Protein AF-A0A8T5N291-F1 (afdb_monomer_lite)

Foldseek 3Di:
DVVVLLVLLLVLLVVDPDLPPCLVVSQVVVVVVVDHDDSVVSSVVSVVSNCVVVVVVVVQLVLLCVPPPVSDRDDDDAADQADPPPRDGQPRDQARPPPRHGNDDD

Secondary structure (DSSP, 8-state):
-HHHHHHHHHHHHHH-SSTTTTHHHHHHHHHHTT----HHHHHHHHHHHHHHHHHHHHHHHHHHHHH-TT-PPPP--S--SB-TTT--B-TT-SB-TTT--B----

pLDDT: mean 83.48, std 9.34, range [49.53, 92.81]

Radius of gyration: 19.74 Å; chains: 1; bounding box: 43×27×46 Å

Structure (mmCIF, N/CA/C/O backbone):
data_AF-A0A8T5N291-F1
#
_entry.id   AF-A0A8T5N291-F1
#
loop_
_atom_site.group_PDB
_atom_site.id
_atom_site.type_symbol
_atom_site.label_atom_id
_atom_site.label_alt_id
_atom_site.label_comp_id
_atom_site.label_asym_id
_atom_site.label_entity_id
_atom_site.label_seq_id
_atom_site.pdbx_PDB_ins_code
_atom_site.Cartn_x
_atom_site.Cartn_y
_atom_site.Cartn_z
_atom_site.occupancy
_atom_site.B_iso_or_equiv
_atom_site.auth_seq_id
_atom_site.auth_comp_id
_atom_site.auth_asym_id
_atom_site.auth_atom_id
_atom_site.pdbx_PDB_model_num
ATOM 1 N N . MET A 1 1 ? -14.463 -14.117 6.024 1.00 52.88 1 MET A N 1
ATOM 2 C CA . MET A 1 1 ? -14.170 -13.555 7.363 1.00 52.88 1 MET A CA 1
ATOM 3 C C . MET A 1 1 ? -12.866 -12.765 7.427 1.00 52.88 1 MET A C 1
ATOM 5 O O . MET A 1 1 ? -12.969 -11.563 7.600 1.00 52.88 1 MET A O 1
ATOM 9 N N . LYS A 1 2 ? -11.657 -13.347 7.266 1.00 58.03 2 LYS A N 1
ATOM 10 C CA . LYS A 1 2 ? -10.403 -12.544 7.279 1.00 58.03 2 LYS A CA 1
ATOM 11 C C . LYS A 1 2 ? -10.373 -11.455 6.191 1.00 58.03 2 LYS A C 1
ATOM 13 O O . LYS A 1 2 ? -10.050 -10.313 6.493 1.00 58.03 2 LYS A O 1
ATOM 18 N N . ASN A 1 3 ? -10.821 -11.792 4.979 1.00 64.75 3 ASN A N 1
ATOM 19 C CA . ASN A 1 3 ? -10.856 -10.856 3.848 1.00 64.75 3 ASN A CA 1
ATOM 20 C C . ASN A 1 3 ? -11.863 -9.705 4.036 1.00 64.75 3 ASN A C 1
ATOM 22 O O . ASN A 1 3 ? -11.638 -8.614 3.526 1.00 64.75 3 ASN A O 1
ATOM 26 N N . ASP A 1 4 ? -12.946 -9.917 4.792 1.00 74.25 4 ASP A N 1
ATOM 27 C CA . ASP A 1 4 ? -13.990 -8.899 4.996 1.00 74.25 4 ASP A CA 1
ATOM 28 C C . ASP A 1 4 ? -13.528 -7.803 5.969 1.00 74.25 4 ASP A C 1
ATOM 30 O O . ASP A 1 4 ? -13.866 -6.632 5.807 1.00 74.25 4 ASP A O 1
ATOM 34 N N . ILE A 1 5 ? -12.719 -8.179 6.967 1.00 84.06 5 ILE A N 1
ATOM 35 C CA . ILE A 1 5 ? -12.118 -7.249 7.933 1.00 84.06 5 ILE A CA 1
ATOM 36 C C . ILE A 1 5 ? -11.058 -6.407 7.234 1.00 84.06 5 ILE A C 1
ATOM 38 O O . ILE A 1 5 ? -11.071 -5.185 7.337 1.00 84.06 5 ILE A O 1
ATOM 42 N N . GLU A 1 6 ? -10.162 -7.056 6.492 1.00 86.00 6 GLU A N 1
ATOM 43 C CA . GLU A 1 6 ? -9.125 -6.362 5.733 1.00 86.00 6 GLU A CA 1
ATOM 44 C C . GLU A 1 6 ? -9.739 -5.403 4.705 1.00 86.00 6 GLU A C 1
ATOM 46 O O . GLU A 1 6 ? -9.341 -4.241 4.644 1.00 86.00 6 GLU A O 1
ATOM 51 N N . GLY A 1 7 ? -10.789 -5.829 3.993 1.00 86.56 7 GLY A N 1
ATOM 52 C CA . GLY A 1 7 ? -11.544 -4.966 3.083 1.00 86.56 7 GLY A CA 1
ATOM 53 C C . GLY A 1 7 ? -12.169 -3.747 3.771 1.00 86.56 7 GLY A C 1
ATOM 54 O O . GLY A 1 7 ? -12.120 -2.643 3.224 1.00 86.56 7 GLY A O 1
ATOM 55 N N . ALA A 1 8 ? -12.703 -3.904 4.987 1.00 89.25 8 ALA A N 1
ATOM 56 C CA . ALA A 1 8 ? -13.242 -2.791 5.769 1.00 89.25 8 ALA A CA 1
ATOM 57 C C . ALA A 1 8 ? -12.152 -1.798 6.204 1.00 89.25 8 ALA A C 1
ATOM 59 O O . ALA A 1 8 ? -12.339 -0.588 6.082 1.00 89.25 8 ALA A O 1
ATOM 60 N N . LEU A 1 9 ? -10.997 -2.297 6.660 1.00 91.31 9 LEU A N 1
ATOM 61 C CA . LEU A 1 9 ? -9.860 -1.457 7.048 1.00 91.31 9 LEU A CA 1
ATOM 62 C C . LEU A 1 9 ? -9.283 -0.694 5.849 1.00 91.31 9 LEU A C 1
ATOM 64 O O . LEU A 1 9 ? -9.011 0.499 5.960 1.00 91.31 9 LEU A O 1
ATOM 68 N N . VAL A 1 10 ? -9.136 -1.357 4.698 1.00 90.38 10 VAL A N 1
ATOM 69 C CA . VAL A 1 10 ? -8.689 -0.721 3.448 1.00 90.38 10 VAL A CA 1
ATOM 70 C C . VAL A 1 10 ? -9.670 0.370 3.028 1.00 90.38 10 VAL A C 1
ATOM 72 O O . VAL A 1 10 ? -9.255 1.497 2.771 1.00 90.38 10 VAL A O 1
ATOM 75 N N . SER A 1 11 ? -10.970 0.067 3.019 1.00 90.06 11 SER A N 1
ATOM 76 C CA . SER A 1 11 ? -12.010 1.037 2.654 1.00 90.06 11 SER A CA 1
ATOM 77 C C . SER A 1 11 ? -12.002 2.253 3.581 1.00 90.06 11 SER A C 1
ATOM 79 O O . SER A 1 11 ? -12.123 3.382 3.116 1.00 90.06 11 SER A O 1
ATOM 81 N N . TYR A 1 12 ? -11.800 2.038 4.884 1.00 91.56 12 TYR A N 1
ATOM 82 C CA . TYR A 1 12 ? -11.670 3.120 5.855 1.00 91.56 12 TYR A CA 1
ATOM 83 C C . TYR A 1 12 ? -10.455 4.010 5.573 1.00 91.56 12 TYR A C 1
ATOM 85 O O . TYR A 1 12 ? -10.596 5.228 5.516 1.00 91.56 12 TYR A O 1
ATOM 93 N N . VAL A 1 13 ? -9.277 3.414 5.344 1.00 90.38 13 VAL A N 1
ATOM 94 C CA . VAL A 1 13 ? -8.045 4.157 5.023 1.00 90.38 13 VAL A CA 1
ATOM 95 C C . VAL A 1 13 ? -8.194 4.983 3.747 1.00 90.38 13 VAL A C 1
ATOM 97 O O . VAL A 1 13 ? -7.670 6.088 3.679 1.00 90.38 13 VAL A O 1
ATOM 100 N N . LEU A 1 14 ? -8.895 4.463 2.737 1.00 86.81 14 LEU A N 1
ATOM 101 C CA . LEU A 1 14 ? -9.116 5.178 1.478 1.00 86.81 14 LEU A CA 1
ATOM 102 C C . LEU A 1 14 ? -10.149 6.308 1.602 1.00 86.81 14 LEU A C 1
ATOM 104 O O . LEU A 1 14 ? -10.080 7.268 0.840 1.00 86.81 14 LEU A O 1
ATOM 108 N N . ALA A 1 15 ? -11.104 6.195 2.528 1.00 87.12 15 ALA A N 1
ATOM 109 C CA . ALA A 1 15 ? -12.190 7.159 2.697 1.00 87.12 15 ALA A CA 1
ATOM 110 C C . ALA A 1 15 ? -11.887 8.285 3.701 1.00 87.12 15 ALA A C 1
ATOM 112 O O . ALA A 1 15 ? -12.631 9.263 3.739 1.00 87.12 15 ALA A O 1
ATOM 113 N N . GLN A 1 16 ? -10.866 8.137 4.549 1.00 85.56 16 GLN A N 1
ATOM 114 C CA . GLN A 1 16 ? -10.545 9.094 5.611 1.00 85.56 16 GLN A CA 1
ATOM 115 C C . GLN A 1 16 ? -9.153 9.703 5.414 1.00 85.56 16 GLN A C 1
ATOM 117 O O . GLN A 1 16 ? -8.157 8.984 5.355 1.00 85.56 16 GLN A O 1
ATOM 122 N N . GLU A 1 17 ? -9.074 11.035 5.385 1.00 76.06 17 GLU A N 1
ATOM 123 C CA . GLU A 1 17 ? -7.791 11.755 5.397 1.00 76.06 17 GLU A CA 1
ATOM 124 C C . GLU A 1 17 ? -7.090 11.612 6.761 1.00 76.06 17 GLU A C 1
ATOM 126 O O . GLU A 1 17 ? -5.889 11.328 6.838 1.00 76.06 17 GLU A O 1
ATOM 131 N N . GLU A 1 18 ? -7.866 11.713 7.846 1.00 83.75 18 GLU A N 1
ATOM 132 C CA . GLU A 1 18 ? -7.404 11.549 9.223 1.00 83.75 18 GLU A CA 1
ATOM 133 C C . GLU A 1 18 ? -7.838 10.201 9.807 1.00 83.75 18 GLU A C 1
ATOM 135 O O . GLU A 1 18 ? -9.019 9.870 9.855 1.00 83.75 18 GLU A O 1
ATOM 140 N N . ILE A 1 19 ? -6.875 9.423 10.314 1.00 77.69 19 ILE A N 1
ATOM 141 C CA . ILE A 1 19 ? -7.121 8.070 10.848 1.00 77.69 19 ILE A CA 1
ATOM 142 C C . ILE A 1 19 ? -8.091 8.087 12.038 1.00 77.69 19 ILE A C 1
ATOM 144 O O . ILE A 1 19 ? -8.881 7.156 12.197 1.00 77.69 19 ILE A O 1
ATOM 148 N N . ASP A 1 20 ? -8.029 9.129 12.865 1.00 82.06 20 ASP A N 1
ATOM 149 C CA . ASP A 1 20 ? -8.715 9.191 14.157 1.00 82.06 20 ASP A CA 1
ATOM 150 C C . ASP A 1 20 ? -10.148 9.730 14.098 1.00 82.06 20 ASP A C 1
ATOM 152 O O . ASP A 1 20 ? -10.878 9.597 15.078 1.00 82.06 20 ASP A O 1
ATOM 156 N N . SER A 1 21 ? -10.586 10.267 12.958 1.00 82.81 21 SER A N 1
ATOM 157 C CA . SER A 1 21 ? -11.858 10.990 12.840 1.00 82.81 21 SER A CA 1
ATOM 158 C C . SER A 1 21 ? -13.098 10.129 13.125 1.00 82.81 21 SER A C 1
ATOM 160 O O . SER A 1 21 ? -14.069 10.618 13.698 1.00 82.81 21 SER A O 1
ATOM 162 N N . ARG A 1 22 ? -13.089 8.847 12.726 1.00 88.19 22 ARG A N 1
ATOM 163 C CA . ARG A 1 22 ? -14.266 7.951 12.761 1.00 88.19 22 ARG A CA 1
ATOM 164 C C . ARG A 1 22 ? -13.939 6.543 13.262 1.00 88.19 22 ARG A C 1
ATOM 166 O O . ARG A 1 22 ? -14.559 5.553 12.869 1.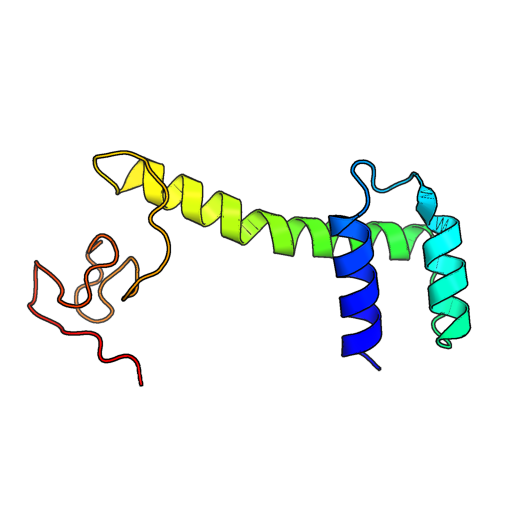00 88.19 22 ARG A O 1
ATOM 173 N N . LEU A 1 23 ? -12.952 6.450 14.148 1.00 90.31 23 LEU A N 1
ATOM 174 C CA . LEU A 1 23 ? -12.404 5.181 14.634 1.00 90.31 23 LEU A CA 1
ATOM 175 C C . LEU A 1 23 ? -13.437 4.365 15.444 1.00 90.31 23 LEU A C 1
ATOM 177 O O . LEU A 1 23 ? -13.485 3.140 15.331 1.00 90.31 23 LEU A O 1
ATOM 181 N N . GLU A 1 24 ? -14.317 5.035 16.197 1.00 91.25 24 GLU A N 1
ATOM 182 C CA . GLU A 1 24 ? -15.420 4.383 16.926 1.00 91.25 24 GLU A CA 1
ATOM 183 C C . GLU A 1 24 ? -16.540 3.885 15.999 1.00 91.25 24 GLU A C 1
ATOM 185 O O . GLU A 1 24 ? -17.060 2.790 16.215 1.00 91.25 24 GLU A O 1
ATOM 190 N N . ASP A 1 25 ? -16.867 4.612 14.923 1.00 91.94 25 ASP A N 1
ATOM 191 C CA . ASP A 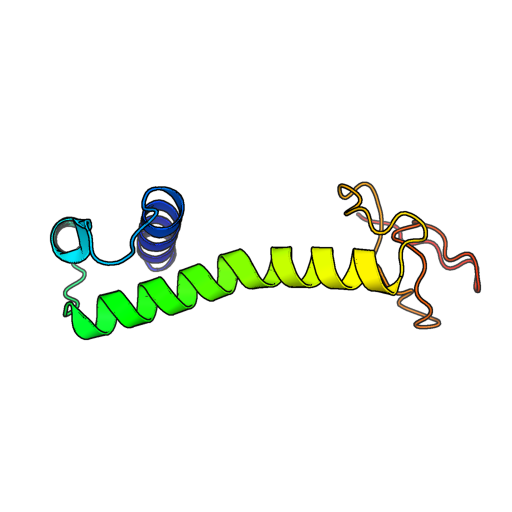1 25 ? -17.851 4.159 13.925 1.00 91.94 25 ASP A CA 1
ATOM 192 C C . ASP A 1 25 ? -17.377 2.865 13.248 1.00 91.94 25 ASP A C 1
ATOM 194 O O . ASP A 1 25 ? -18.133 1.898 13.108 1.00 91.94 25 ASP A O 1
ATOM 198 N N . LEU A 1 26 ? -16.093 2.817 12.874 1.00 91.19 26 LEU A N 1
ATOM 199 C CA . LEU A 1 26 ? -15.470 1.621 12.313 1.00 91.19 26 LEU A CA 1
ATOM 200 C C . LEU A 1 26 ? -15.483 0.463 13.316 1.00 91.19 26 LEU A C 1
ATOM 202 O O . LEU A 1 26 ? -15.808 -0.667 12.951 1.00 91.19 26 LEU A O 1
ATOM 206 N N . ARG A 1 27 ? -15.163 0.724 14.587 1.00 92.75 27 ARG A N 1
ATOM 207 C CA . ARG A 1 27 ? -15.228 -0.296 15.639 1.00 92.75 27 ARG A CA 1
ATOM 208 C C . ARG A 1 27 ? -16.645 -0.834 15.816 1.00 92.75 27 ARG A C 1
ATOM 210 O O . ARG A 1 27 ? -16.822 -2.045 15.950 1.00 92.75 27 ARG A O 1
ATOM 217 N N . HIS A 1 28 ? -17.655 0.034 15.787 1.00 92.81 28 HIS A N 1
ATOM 218 C CA . HIS A 1 28 ? -19.054 -0.377 15.858 1.00 92.81 28 HIS A CA 1
ATOM 219 C C . HIS A 1 28 ? -19.429 -1.265 14.667 1.00 92.81 28 HIS A C 1
ATOM 221 O O . HIS A 1 28 ? -19.992 -2.343 14.856 1.00 92.81 28 HIS A O 1
ATOM 227 N N . PHE A 1 29 ? -19.027 -0.878 13.454 1.00 91.56 29 PHE A N 1
ATOM 228 C CA . PHE A 1 29 ? -19.208 -1.699 12.259 1.00 91.56 29 PHE A CA 1
ATOM 229 C C . PHE A 1 29 ? -18.545 -3.079 12.399 1.00 91.56 29 PHE A C 1
ATOM 231 O O . PHE A 1 29 ? -19.187 -4.098 12.143 1.00 91.56 29 PHE A O 1
ATOM 238 N N . LEU A 1 30 ? -17.294 -3.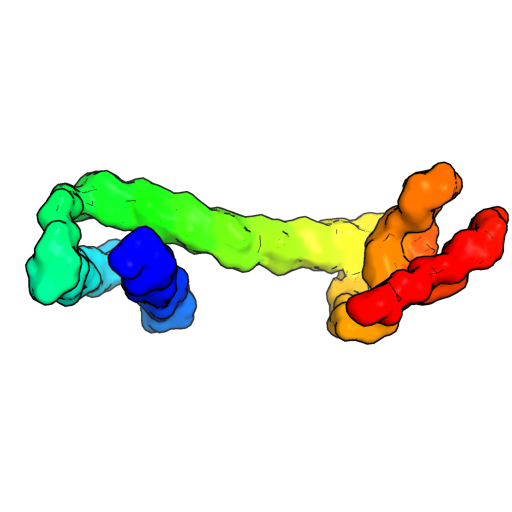142 12.863 1.00 91.69 30 LEU A N 1
ATOM 239 C CA . LEU A 1 30 ? -16.574 -4.404 13.071 1.00 91.69 30 LEU A CA 1
ATOM 240 C C . LEU A 1 30 ? -17.269 -5.307 14.102 1.00 91.69 30 LEU A C 1
ATOM 242 O O . LEU A 1 30 ? -17.369 -6.518 13.893 1.00 91.69 30 LEU A O 1
ATOM 246 N N . ARG A 1 31 ? -17.861 -4.730 15.151 1.00 92.25 31 ARG A N 1
ATOM 247 C CA . ARG A 1 31 ? -18.669 -5.480 16.124 1.00 92.25 31 ARG A CA 1
ATOM 248 C C . ARG A 1 31 ? -19.903 -6.125 15.502 1.00 92.25 31 ARG A C 1
ATOM 250 O O . ARG A 1 31 ? -20.195 -7.270 15.830 1.00 92.25 31 ARG A O 1
ATOM 257 N N . THR A 1 32 ? -20.568 -5.471 14.541 1.00 91.62 32 THR A N 1
ATOM 258 C CA . THR A 1 32 ? -21.675 -6.101 13.782 1.00 91.62 32 THR A CA 1
ATOM 259 C C . THR A 1 32 ? -21.226 -7.322 12.967 1.00 91.62 32 THR A C 1
ATOM 261 O O . THR A 1 32 ? -22.046 -8.147 12.568 1.00 91.62 32 THR A O 1
ATOM 264 N N . LYS A 1 33 ? -19.915 -7.460 12.732 1.00 88.38 33 LYS A N 1
ATOM 265 C CA . LYS A 1 33 ? -19.273 -8.599 12.063 1.00 88.38 33 LYS A CA 1
ATOM 266 C C . LYS A 1 33 ? -18.658 -9.606 13.045 1.00 88.38 33 LYS A C 1
ATOM 268 O O . LYS A 1 33 ? -17.870 -10.446 12.619 1.00 88.38 33 LYS A O 1
ATOM 273 N N . ASN A 1 34 ? -19.023 -9.547 14.330 1.00 89.44 34 ASN A N 1
ATOM 274 C CA . ASN A 1 34 ? -18.470 -10.370 15.415 1.00 89.44 34 ASN A CA 1
ATOM 275 C C . ASN A 1 34 ? -16.954 -10.199 15.616 1.00 89.44 34 ASN A C 1
ATOM 277 O O . ASN A 1 34 ? -16.260 -11.138 16.002 1.00 89.44 34 ASN A O 1
ATOM 281 N N . VAL A 1 35 ? -16.433 -8.999 15.357 1.00 88.69 35 VAL A N 1
ATOM 282 C CA . VAL A 1 35 ? -15.037 -8.642 15.624 1.00 88.69 35 VAL A CA 1
ATOM 283 C C . VAL A 1 35 ? -15.012 -7.641 16.768 1.00 88.69 35 VAL A C 1
ATOM 285 O O . VAL A 1 35 ? -15.340 -6.469 16.582 1.00 88.69 35 VAL A O 1
ATOM 288 N N . ASP A 1 36 ? -14.632 -8.102 17.958 1.00 89.69 36 ASP A N 1
ATOM 289 C CA . ASP A 1 36 ? -14.391 -7.214 19.094 1.00 89.69 36 ASP A CA 1
ATOM 290 C C . ASP A 1 36 ? -12.900 -6.886 19.172 1.00 89.69 36 ASP A C 1
ATOM 292 O O . ASP A 1 36 ? -12.056 -7.745 19.424 1.00 89.69 36 ASP A O 1
ATOM 296 N N . ILE A 1 37 ? -12.586 -5.629 18.883 1.00 89.88 37 ILE A N 1
ATOM 297 C CA . ILE A 1 37 ? -11.237 -5.075 18.881 1.00 89.88 37 ILE A CA 1
ATOM 298 C C . ILE A 1 37 ? -11.268 -3.769 19.675 1.00 89.88 37 ILE A C 1
ATOM 300 O O . ILE A 1 37 ? -12.224 -2.986 19.589 1.00 89.88 37 ILE A O 1
ATOM 304 N N . ASP A 1 38 ? -10.248 -3.536 20.494 1.00 92.50 38 ASP A N 1
ATOM 305 C CA . ASP A 1 38 ? -10.099 -2.264 21.189 1.00 92.50 38 ASP A CA 1
ATOM 306 C C . ASP A 1 38 ? -9.570 -1.179 20.236 1.00 92.50 38 ASP A C 1
ATOM 308 O O . ASP A 1 38 ? -8.935 -1.460 19.217 1.00 92.50 38 ASP A O 1
ATOM 312 N N . ILE A 1 39 ? -9.822 0.084 20.581 1.00 90.12 39 ILE A N 1
ATOM 313 C CA . ILE A 1 39 ? -9.436 1.242 19.760 1.00 90.12 39 ILE A CA 1
ATOM 314 C C . ILE A 1 39 ? -7.920 1.332 19.554 1.00 90.12 39 ILE A C 1
ATOM 316 O O . ILE A 1 39 ? -7.468 1.708 18.472 1.00 90.12 39 ILE A O 1
ATOM 320 N N . GLY A 1 40 ? -7.122 0.960 20.558 1.00 91.62 40 GLY A N 1
ATOM 321 C CA . GLY A 1 40 ? -5.666 0.994 20.467 1.00 91.62 40 GLY A CA 1
ATOM 322 C C . GLY A 1 40 ? -5.139 -0.002 19.436 1.00 91.62 40 GLY A C 1
ATOM 323 O O . GLY A 1 40 ? -4.291 0.346 18.610 1.00 91.62 40 GLY A O 1
ATOM 324 N N . THR A 1 41 ? -5.668 -1.225 19.442 1.00 91.56 41 THR A N 1
ATOM 325 C CA . THR A 1 41 ? -5.328 -2.252 18.448 1.00 91.56 41 THR A CA 1
ATOM 326 C C . THR A 1 41 ? -5.866 -1.883 17.068 1.00 91.56 41 THR A C 1
ATOM 328 O O . THR A 1 41 ? -5.123 -1.960 16.091 1.00 91.56 41 THR A O 1
ATOM 331 N N . LEU A 1 42 ? -7.102 -1.383 16.972 1.00 91.69 42 LEU A N 1
ATOM 332 C CA . LEU A 1 42 ? -7.692 -0.947 15.703 1.00 91.69 42 LEU A CA 1
ATOM 333 C C . LEU A 1 42 ? -6.859 0.156 15.034 1.00 91.69 42 LEU A C 1
ATOM 335 O O . LEU A 1 42 ? -6.569 0.072 13.842 1.00 91.69 42 LEU A O 1
ATOM 339 N N . ARG A 1 43 ? -6.375 1.138 15.804 1.00 92.62 43 ARG A N 1
ATOM 340 C CA . ARG A 1 43 ? -5.474 2.184 15.297 1.00 92.62 43 ARG A CA 1
ATOM 341 C C . ARG A 1 43 ? -4.178 1.602 14.723 1.00 92.62 43 ARG A C 1
ATOM 343 O O . ARG A 1 43 ? -3.735 2.036 13.659 1.00 92.62 43 ARG A O 1
ATOM 350 N N . LYS A 1 44 ? -3.570 0.614 15.391 1.00 92.19 44 LYS A N 1
ATOM 351 C CA . LYS A 1 44 ? -2.352 -0.058 14.895 1.00 92.19 44 LYS A CA 1
ATOM 352 C C . LYS A 1 44 ? -2.608 -0.794 13.583 1.00 92.19 44 LYS A C 1
ATOM 354 O O . LYS A 1 44 ? -1.803 -0.681 12.659 1.00 92.19 44 LYS A O 1
ATOM 359 N N . GLU A 1 45 ? -3.727 -1.505 13.491 1.00 91.25 45 GLU A N 1
ATOM 360 C CA . GLU A 1 45 ? -4.121 -2.228 12.280 1.00 91.25 45 GLU A CA 1
ATOM 361 C C . GLU A 1 45 ? -4.354 -1.266 11.108 1.00 91.25 45 GLU A C 1
ATOM 363 O O . GLU A 1 45 ? -3.808 -1.482 10.027 1.00 91.25 45 GLU A O 1
ATOM 368 N N . ILE A 1 46 ? -5.058 -0.151 11.333 1.00 91.31 46 ILE A N 1
ATOM 369 C CA . ILE A 1 46 ? -5.251 0.899 10.322 1.00 91.31 46 ILE A CA 1
ATOM 370 C C . ILE A 1 46 ? -3.905 1.466 9.864 1.00 91.31 46 ILE A C 1
ATOM 372 O O . ILE A 1 46 ? -3.671 1.612 8.666 1.00 91.31 46 ILE A O 1
ATOM 376 N N . HIS A 1 47 ? -2.993 1.754 10.795 1.00 91.00 47 HIS A N 1
ATOM 377 C CA . HIS A 1 47 ? -1.677 2.293 10.455 1.00 91.00 47 HIS A CA 1
ATOM 378 C C . HIS A 1 47 ? -0.847 1.303 9.624 1.00 91.00 47 HIS A C 1
ATOM 380 O O . HIS A 1 47 ? -0.181 1.697 8.664 1.00 91.00 47 HIS A O 1
ATOM 386 N N . ARG A 1 48 ? -0.927 0.004 9.944 1.00 90.62 48 ARG A N 1
ATOM 387 C CA . ARG A 1 48 ? -0.307 -1.060 9.146 1.00 90.62 48 ARG A CA 1
ATOM 388 C C . ARG A 1 48 ? -0.891 -1.103 7.736 1.00 90.62 48 ARG A C 1
ATOM 390 O O . ARG A 1 48 ? -0.132 -1.127 6.773 1.00 90.62 48 ARG A O 1
ATOM 397 N N . VAL A 1 49 ? -2.217 -1.076 7.611 1.00 90.56 49 VAL A N 1
ATOM 398 C CA . VAL A 1 49 ? -2.907 -1.087 6.312 1.00 90.56 49 VAL A CA 1
ATOM 399 C C . VAL A 1 49 ? -2.548 0.153 5.493 1.00 90.56 49 VAL A C 1
ATOM 401 O O . VAL A 1 49 ? -2.180 0.020 4.330 1.00 90.56 49 VAL A O 1
ATOM 404 N N . LYS A 1 50 ? -2.539 1.344 6.102 1.00 88.88 50 LYS A N 1
ATOM 405 C CA . LYS A 1 50 ? -2.106 2.586 5.446 1.00 88.88 50 LYS A CA 1
ATOM 406 C C . LYS A 1 50 ? -0.683 2.478 4.912 1.00 88.88 50 LYS A C 1
ATOM 408 O O . LYS A 1 50 ? -0.440 2.789 3.750 1.00 88.88 50 LYS A O 1
ATOM 413 N N . LYS A 1 51 ? 0.244 1.958 5.719 1.00 86.69 51 LYS A N 1
ATOM 414 C CA . LYS A 1 51 ? 1.625 1.721 5.286 1.00 86.69 51 LYS A CA 1
ATOM 415 C C . LYS A 1 51 ? 1.690 0.751 4.104 1.00 86.69 51 LYS A C 1
ATOM 417 O O . LYS A 1 51 ? 2.405 1.030 3.150 1.00 86.69 51 LYS A O 1
ATOM 422 N N . ASN A 1 52 ? 0.925 -0.338 4.139 1.00 86.19 52 ASN A N 1
ATOM 423 C CA . ASN A 1 52 ? 0.889 -1.325 3.058 1.00 86.19 52 ASN A CA 1
ATOM 424 C C . ASN A 1 52 ? 0.296 -0.765 1.754 1.00 86.19 52 ASN A C 1
ATOM 426 O O . ASN A 1 52 ? 0.707 -1.189 0.681 1.00 86.19 52 ASN A O 1
ATOM 430 N N . ILE A 1 53 ? -0.640 0.187 1.830 1.00 83.69 53 ILE A N 1
ATOM 431 C CA . ILE A 1 53 ? -1.215 0.862 0.655 1.00 83.69 53 ILE A CA 1
ATOM 432 C C . ILE A 1 53 ? -0.244 1.910 0.088 1.00 83.69 53 ILE A C 1
ATOM 434 O O . ILE A 1 53 ? -0.098 2.033 -1.127 1.00 83.69 53 ILE A O 1
ATOM 438 N N . GLU A 1 54 ? 0.431 2.674 0.950 1.00 82.44 54 GLU A N 1
ATOM 439 C CA . GLU A 1 54 ? 1.344 3.744 0.526 1.00 82.44 54 GLU A CA 1
ATOM 440 C C . GLU A 1 54 ? 2.718 3.241 0.067 1.00 82.44 54 GLU A C 1
ATOM 442 O O . GLU A 1 54 ? 3.325 3.850 -0.814 1.00 82.44 54 GLU A O 1
ATOM 447 N N . GLN A 1 55 ? 3.240 2.166 0.665 1.00 81.50 55 GLN A N 1
ATOM 448 C CA . GLN A 1 55 ? 4.584 1.666 0.368 1.00 81.50 55 GLN A CA 1
ATOM 449 C C . GLN A 1 55 ? 4.790 1.312 -1.109 1.00 81.50 55 GLN A C 1
ATOM 451 O O . GLN A 1 55 ? 5.785 1.775 -1.662 1.00 81.50 55 GLN A O 1
ATOM 456 N N . PRO A 1 56 ? 3.892 0.562 -1.778 1.00 77.56 56 PRO A N 1
ATOM 457 C CA . PRO A 1 56 ? 4.044 0.259 -3.198 1.00 77.56 56 PRO A CA 1
ATOM 458 C C . PRO A 1 56 ? 4.120 1.522 -4.060 1.00 77.56 56 PRO A C 1
ATOM 460 O O . PRO A 1 56 ? 5.004 1.623 -4.903 1.00 77.56 56 PRO A O 1
ATOM 463 N N . LYS A 1 57 ? 3.267 2.522 -3.795 1.00 75.31 57 LYS A N 1
ATOM 464 C CA . LYS A 1 57 ? 3.277 3.799 -4.529 1.00 75.31 57 LYS A CA 1
ATOM 465 C C . LYS A 1 57 ? 4.595 4.550 -4.342 1.00 75.31 57 LYS A C 1
ATOM 467 O O . LYS A 1 57 ? 5.236 4.911 -5.321 1.00 75.31 57 LYS A O 1
ATOM 472 N N . LYS A 1 58 ? 5.043 4.701 -3.091 1.00 78.81 58 LYS A N 1
ATOM 473 C CA . LYS A 1 58 ? 6.325 5.351 -2.766 1.00 78.81 58 LYS A CA 1
ATOM 474 C C . LYS A 1 58 ? 7.512 4.624 -3.393 1.00 78.81 58 LYS A C 1
ATOM 476 O O . LYS A 1 58 ? 8.438 5.268 -3.871 1.00 78.81 58 LYS A O 1
ATOM 481 N N . MET A 1 59 ? 7.493 3.291 -3.401 1.00 77.88 59 MET A N 1
ATOM 482 C CA . MET A 1 59 ? 8.540 2.499 -4.044 1.00 77.88 59 MET A CA 1
ATOM 483 C C . MET A 1 59 ? 8.550 2.709 -5.557 1.00 77.88 59 MET A C 1
ATOM 485 O O . MET A 1 59 ? 9.619 2.917 -6.113 1.00 77.88 59 MET A O 1
ATOM 489 N N . MET A 1 60 ? 7.387 2.735 -6.213 1.00 76.69 60 MET A N 1
ATOM 490 C CA . MET A 1 60 ? 7.298 3.030 -7.647 1.00 76.69 60 MET A CA 1
ATOM 491 C C . MET A 1 60 ? 7.817 4.431 -7.987 1.00 76.69 60 MET A C 1
ATOM 493 O O . MET A 1 60 ? 8.578 4.580 -8.939 1.00 76.69 60 MET A O 1
ATOM 497 N N . GLU A 1 61 ? 7.449 5.444 -7.201 1.00 81.00 61 GLU A N 1
ATOM 498 C CA . GLU A 1 61 ? 7.941 6.819 -7.363 1.00 81.00 61 GLU A CA 1
ATOM 499 C C . GLU A 1 61 ? 9.463 6.909 -7.192 1.00 81.00 61 GLU A C 1
ATOM 501 O O . GLU A 1 61 ? 10.139 7.579 -7.969 1.00 81.00 61 GLU A O 1
ATOM 506 N N . LEU A 1 62 ? 10.024 6.220 -6.193 1.00 83.00 62 LEU A N 1
ATOM 507 C CA . LEU A 1 62 ? 11.472 6.171 -5.979 1.00 83.00 62 LEU A CA 1
ATOM 508 C C . LEU A 1 62 ? 12.193 5.445 -7.117 1.00 83.00 62 LEU A C 1
ATOM 510 O O . LEU A 1 62 ? 13.217 5.932 -7.589 1.00 83.00 62 LEU A O 1
ATOM 514 N N . THR A 1 63 ? 11.659 4.315 -7.584 1.00 79.06 63 THR A N 1
ATOM 515 C CA . THR A 1 63 ? 12.211 3.591 -8.735 1.00 79.06 63 THR A CA 1
ATOM 516 C C . THR A 1 63 ? 12.188 4.468 -9.986 1.00 79.06 63 THR A C 1
ATOM 518 O O . THR A 1 63 ? 13.194 4.542 -10.687 1.00 79.06 63 THR A O 1
ATOM 521 N N . ALA A 1 64 ? 11.089 5.187 -10.236 1.00 77.75 64 ALA A N 1
ATOM 522 C CA . ALA A 1 64 ? 10.997 6.121 -11.353 1.00 77.75 64 ALA A CA 1
ATOM 523 C C . ALA A 1 64 ? 12.061 7.224 -11.260 1.00 77.75 64 ALA A C 1
ATOM 525 O O . ALA A 1 64 ? 12.814 7.421 -12.207 1.00 77.75 64 ALA A O 1
ATOM 526 N N . LYS A 1 65 ? 12.207 7.869 -10.098 1.00 82.94 65 LYS A N 1
ATOM 527 C CA . LYS A 1 65 ? 13.235 8.901 -9.877 1.00 82.94 65 LYS A CA 1
ATOM 528 C C . LYS A 1 65 ? 14.667 8.404 -10.060 1.00 82.94 65 LYS A C 1
ATOM 530 O O . LYS A 1 65 ? 15.522 9.157 -10.504 1.00 82.94 65 LYS A O 1
ATOM 535 N N . LEU A 1 66 ? 14.958 7.167 -9.660 1.00 84.06 66 LEU A N 1
ATOM 536 C CA . LEU A 1 66 ? 16.321 6.634 -9.707 1.00 84.06 66 LEU A CA 1
ATOM 537 C C . LEU A 1 66 ? 16.716 6.122 -11.090 1.00 84.06 66 LEU A C 1
ATOM 539 O O . LEU A 1 66 ? 17.896 6.162 -11.436 1.00 84.06 66 LEU A O 1
ATOM 543 N N . PHE A 1 67 ? 15.756 5.596 -11.848 1.00 81.50 67 PHE A N 1
ATOM 544 C CA . PHE A 1 67 ? 16.072 4.776 -13.008 1.00 81.50 67 PHE A CA 1
ATOM 545 C C . PHE A 1 67 ? 15.372 5.201 -14.307 1.00 81.50 67 PHE A C 1
ATOM 547 O O . PHE A 1 67 ? 15.828 4.817 -15.388 1.00 81.50 67 PHE A O 1
ATOM 554 N N . ASN A 1 68 ? 14.323 6.026 -14.246 1.00 77.94 68 ASN A N 1
ATOM 555 C CA . ASN A 1 68 ? 13.664 6.548 -15.441 1.00 77.94 68 ASN A CA 1
ATOM 556 C C . ASN A 1 68 ? 14.305 7.880 -15.845 1.00 77.94 68 ASN A C 1
ATOM 558 O O . ASN A 1 68 ? 14.527 8.754 -15.014 1.00 77.94 68 ASN A O 1
ATOM 562 N N . LYS A 1 69 ? 14.578 8.061 -17.142 1.00 75.75 69 LYS A N 1
ATOM 563 C CA . LYS A 1 69 ? 15.187 9.303 -17.661 1.00 75.75 69 LYS A CA 1
ATOM 564 C C . LYS A 1 69 ? 14.302 10.536 -17.467 1.00 75.75 69 LYS A C 1
ATOM 566 O O . LYS A 1 69 ? 14.812 11.645 -17.406 1.00 75.75 69 LYS A O 1
ATOM 571 N N . ASP A 1 70 ? 12.995 10.321 -17.450 1.00 80.56 70 ASP A N 1
ATOM 572 C CA . ASP A 1 70 ? 11.933 11.308 -17.287 1.00 80.56 70 ASP A CA 1
ATOM 573 C C . ASP A 1 70 ? 11.483 11.457 -15.823 1.00 80.56 70 ASP A C 1
ATOM 575 O O . ASP A 1 70 ? 10.649 12.306 -15.545 1.00 80.56 70 ASP A O 1
ATOM 579 N N . GLU A 1 71 ? 12.014 10.658 -14.885 1.00 81.31 71 GLU A N 1
ATOM 580 C CA . GLU A 1 71 ? 11.587 10.590 -13.470 1.00 81.31 71 GLU A CA 1
ATOM 581 C C . GLU A 1 71 ? 10.088 10.276 -13.257 1.00 81.31 71 GLU A C 1
ATOM 583 O O . GLU A 1 71 ? 9.5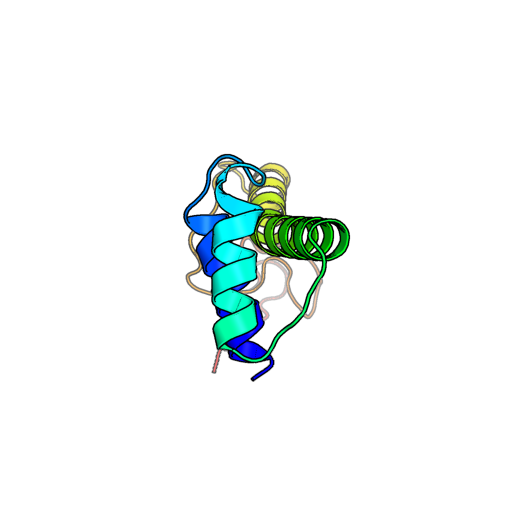92 10.271 -12.128 1.00 81.31 71 GLU A O 1
ATOM 588 N N . GLU A 1 72 ? 9.356 9.968 -14.328 1.00 79.50 72 GLU A N 1
ATOM 589 C CA . GLU A 1 72 ? 7.916 9.742 -14.301 1.00 79.50 72 GLU A CA 1
ATOM 590 C C . GLU A 1 72 ? 7.572 8.283 -14.006 1.00 79.50 72 GLU A C 1
ATOM 592 O O . GLU A 1 72 ? 8.195 7.342 -14.508 1.00 79.50 72 GLU A O 1
ATOM 597 N N . VAL A 1 73 ? 6.527 8.084 -13.201 1.00 74.88 73 VAL A N 1
ATOM 598 C CA . VAL A 1 73 ? 5.958 6.758 -12.955 1.00 74.88 73 VAL A CA 1
ATOM 599 C C . VAL A 1 73 ? 5.267 6.281 -14.230 1.00 74.88 73 VAL A C 1
ATOM 601 O O . VAL A 1 73 ? 4.278 6.863 -14.667 1.00 74.88 73 VAL A O 1
ATOM 604 N N . ARG A 1 74 ? 5.768 5.195 -14.820 1.00 73.06 74 ARG A N 1
ATOM 605 C CA . ARG A 1 74 ? 5.167 4.595 -16.015 1.00 73.06 74 ARG A CA 1
ATOM 606 C C . ARG A 1 74 ? 4.032 3.659 -15.613 1.00 73.06 74 ARG A C 1
ATOM 608 O O . ARG A 1 74 ? 4.229 2.746 -14.813 1.00 73.06 74 ARG A O 1
ATOM 615 N N . GLU A 1 75 ? 2.841 3.881 -16.166 1.00 65.62 75 GLU A N 1
ATOM 616 C CA . GLU A 1 75 ? 1.698 2.998 -15.933 1.00 65.62 75 GLU A CA 1
ATOM 617 C C . GLU A 1 75 ? 1.949 1.630 -16.575 1.00 65.62 75 GLU A C 1
ATOM 619 O O . GLU A 1 75 ? 2.260 1.526 -17.763 1.00 65.62 75 GLU A O 1
ATOM 624 N N . TYR A 1 76 ? 1.830 0.579 -15.758 1.00 59.16 76 TYR A N 1
ATOM 625 C CA . TYR A 1 76 ? 2.169 -0.802 -16.087 1.00 59.16 76 TYR A CA 1
ATOM 626 C C . TYR A 1 76 ? 1.491 -1.295 -17.367 1.00 59.16 76 TYR A C 1
ATOM 628 O O . TYR A 1 76 ? 0.394 -1.856 -17.365 1.00 59.16 76 TYR A O 1
ATOM 636 N N . ARG A 1 77 ? 2.223 -1.187 -18.469 1.00 55.09 77 ARG A N 1
ATOM 637 C CA . ARG A 1 77 ? 2.059 -2.025 -19.645 1.00 55.09 77 ARG A CA 1
ATOM 638 C C . ARG A 1 77 ? 3.409 -2.673 -19.917 1.00 55.09 77 ARG A C 1
ATOM 640 O O . ARG A 1 77 ? 4.186 -2.175 -20.716 1.00 55.09 77 ARG A O 1
ATOM 647 N N . PHE A 1 78 ? 3.605 -3.825 -19.271 1.00 64.88 78 PHE A N 1
ATOM 648 C CA . PHE A 1 78 ? 4.480 -4.920 -19.700 1.00 64.88 78 PHE A CA 1
ATOM 649 C C . PHE A 1 78 ? 5.940 -5.010 -19.190 1.00 64.88 78 PHE A C 1
ATOM 651 O O . PHE A 1 78 ? 6.864 -4.759 -19.944 1.00 64.88 78 PHE A O 1
ATOM 658 N N . GLY A 1 79 ? 6.148 -5.597 -18.004 1.00 69.00 79 GLY A N 1
ATOM 659 C CA . GLY A 1 79 ? 7.429 -6.203 -17.586 1.00 69.00 79 GLY A CA 1
ATOM 660 C C . GLY A 1 79 ? 7.881 -5.813 -16.173 1.00 69.00 79 GLY A C 1
ATOM 661 O O . GLY A 1 79 ? 7.381 -4.840 -15.612 1.00 69.00 79 GLY A O 1
ATOM 662 N N . SER A 1 80 ? 8.803 -6.573 -15.579 1.00 79.25 80 SER A N 1
ATOM 663 C CA . SER A 1 80 ? 9.509 -6.213 -14.343 1.00 79.25 80 SER A CA 1
ATOM 664 C C . SER A 1 80 ? 10.457 -5.024 -14.564 1.00 79.25 80 SER A C 1
ATOM 666 O O . SER A 1 80 ? 10.929 -4.774 -15.670 1.00 79.25 80 SER A O 1
ATOM 668 N N . ASP A 1 81 ? 10.751 -4.281 -13.500 1.00 82.56 81 ASP A N 1
ATOM 669 C CA . ASP A 1 81 ? 11.731 -3.187 -13.470 1.00 82.56 81 ASP A CA 1
ATOM 670 C C . ASP A 1 81 ? 13.164 -3.684 -13.728 1.00 82.56 81 ASP A C 1
ATOM 672 O O . ASP A 1 81 ? 13.914 -3.080 -14.500 1.00 82.56 81 ASP A O 1
ATOM 676 N N . PHE A 1 82 ? 13.519 -4.827 -13.141 1.00 86.69 82 PHE A N 1
ATOM 677 C CA . PHE A 1 82 ? 14.797 -5.506 -13.344 1.00 86.69 82 PHE A CA 1
ATOM 678 C C . PHE A 1 82 ? 14.631 -6.794 -14.145 1.00 86.69 82 PHE A C 1
ATOM 680 O O . PHE A 1 82 ? 13.721 -7.584 -13.901 1.00 86.69 82 PHE A O 1
ATOM 687 N N . CYS A 1 83 ? 15.567 -7.045 -15.060 1.00 86.81 83 CYS A N 1
ATOM 688 C CA . CYS A 1 83 ? 15.619 -8.309 -15.784 1.00 86.81 83 CYS A CA 1
ATOM 689 C C . CYS A 1 83 ? 15.843 -9.490 -14.813 1.00 86.81 83 CYS A C 1
ATOM 691 O O . CYS A 1 83 ? 16.778 -9.433 -14.007 1.00 86.81 83 CYS A O 1
ATOM 693 N N . PRO A 1 84 ? 15.061 -10.582 -14.887 1.00 88.44 84 PRO A N 1
ATOM 694 C CA . PRO A 1 84 ? 15.225 -11.736 -14.001 1.00 88.44 84 PRO A CA 1
ATOM 695 C C . PRO A 1 84 ? 16.550 -12.479 -14.225 1.00 88.44 84 PRO A C 1
ATOM 697 O O . PRO A 1 84 ? 17.088 -13.044 -13.272 1.00 88.44 84 PRO A O 1
ATOM 700 N N . GLU A 1 85 ? 17.088 -12.429 -15.447 1.00 90.69 85 GLU A N 1
ATOM 701 C CA . GLU A 1 85 ? 18.335 -13.095 -15.841 1.00 90.69 85 GLU A CA 1
ATOM 702 C C . GLU A 1 85 ? 19.569 -12.269 -15.456 1.00 90.69 85 GLU A C 1
ATOM 704 O O . GLU A 1 85 ? 20.389 -12.692 -14.644 1.00 90.69 85 GLU A O 1
ATOM 709 N N . CYS A 1 86 ? 19.705 -11.058 -16.008 1.00 92.50 86 CYS A N 1
ATOM 710 C CA . CYS A 1 86 ? 20.922 -10.253 -15.847 1.00 92.50 86 CYS A CA 1
ATOM 711 C C . CYS A 1 86 ? 20.847 -9.201 -14.731 1.00 92.50 86 CYS A C 1
ATOM 713 O O . CYS A 1 86 ? 21.841 -8.529 -14.472 1.00 92.50 86 CYS A O 1
ATOM 715 N N . ARG A 1 87 ? 19.685 -9.037 -14.077 1.00 89.00 87 ARG A N 1
ATOM 716 C CA . ARG A 1 87 ? 19.439 -8.088 -12.969 1.00 89.00 87 ARG A CA 1
ATOM 717 C C . ARG A 1 87 ? 19.668 -6.611 -13.294 1.00 89.00 87 ARG A C 1
ATOM 719 O O . ARG A 1 87 ? 19.629 -5.784 -12.390 1.00 89.00 87 ARG A O 1
ATOM 726 N N . LEU A 1 88 ? 19.861 -6.263 -14.565 1.00 87.62 88 LEU A N 1
ATOM 727 C CA . LEU A 1 88 ? 19.946 -4.872 -15.000 1.00 87.62 88 LEU A CA 1
ATOM 728 C C . LEU A 1 88 ? 18.551 -4.250 -15.083 1.00 87.62 88 LEU A C 1
ATOM 730 O O . LEU A 1 88 ? 17.584 -4.913 -15.475 1.00 87.62 88 LEU A O 1
ATOM 734 N N . PHE A 1 89 ? 18.467 -2.975 -14.702 1.00 86.62 89 PHE A N 1
ATOM 735 C CA . PHE A 1 89 ? 17.244 -2.189 -14.799 1.00 86.62 89 PHE A CA 1
ATOM 736 C C . PHE A 1 89 ? 16.873 -2.001 -16.268 1.00 86.62 89 PHE A C 1
ATOM 738 O O . PHE A 1 89 ? 17.646 -1.417 -17.021 1.00 86.62 89 PHE A O 1
ATOM 745 N N . LYS A 1 90 ? 15.700 -2.483 -16.672 1.00 84.50 90 LYS A N 1
ATOM 746 C CA . LYS A 1 90 ? 15.247 -2.479 -18.071 1.00 84.50 90 LYS A CA 1
ATOM 747 C C . LYS A 1 90 ? 14.062 -1.548 -18.319 1.00 84.50 90 LYS A C 1
ATOM 749 O O . LYS A 1 90 ? 13.390 -1.686 -19.331 1.00 84.50 90 LYS A O 1
ATOM 754 N N . ASN A 1 91 ? 13.784 -0.628 -17.395 1.00 79.62 91 ASN A N 1
ATOM 755 C CA . ASN A 1 91 ? 12.739 0.387 -17.544 1.00 79.62 91 ASN A CA 1
ATOM 756 C C . ASN A 1 91 ? 11.370 -0.175 -17.961 1.00 79.62 91 ASN A C 1
ATOM 758 O O . ASN A 1 91 ? 10.681 0.397 -18.805 1.00 79.62 91 ASN A O 1
ATOM 762 N N . TYR A 1 92 ? 10.995 -1.313 -17.371 1.00 79.69 92 TYR A N 1
ATOM 763 C CA . TYR A 1 92 ? 9.733 -1.995 -17.656 1.00 79.69 92 TYR A CA 1
ATOM 764 C C . TYR A 1 92 ? 9.557 -2.395 -19.134 1.00 79.69 92 TYR A C 1
ATOM 766 O O . TYR A 1 92 ? 8.431 -2.543 -19.592 1.00 79.69 92 TYR A O 1
ATOM 774 N N . GLU A 1 93 ? 10.636 -2.565 -19.905 1.00 80.50 93 GLU A N 1
ATOM 775 C CA . GLU A 1 93 ? 10.570 -3.132 -21.257 1.00 80.50 93 GLU A CA 1
ATOM 776 C C . GLU A 1 93 ? 10.366 -4.650 -21.182 1.00 80.50 93 GLU A C 1
ATOM 778 O O . GLU A 1 93 ? 11.010 -5.315 -20.376 1.00 80.50 93 GLU A O 1
ATOM 783 N N . LYS A 1 94 ? 9.511 -5.253 -22.021 1.00 86.12 94 LYS A N 1
ATOM 784 C CA . LYS A 1 94 ? 9.330 -6.725 -22.046 1.00 86.12 94 LYS A CA 1
ATOM 785 C C . LYS A 1 94 ? 10.615 -7.463 -22.377 1.00 86.12 94 LYS A C 1
ATOM 787 O O . LYS A 1 94 ? 10.924 -8.468 -21.743 1.00 86.12 94 LYS A O 1
ATOM 792 N N . GLU A 1 95 ? 11.324 -6.968 -23.378 1.00 88.31 95 GLU A N 1
ATOM 793 C CA . GLU A 1 95 ? 12.618 -7.479 -23.795 1.00 88.31 95 GLU A CA 1
ATOM 794 C C . GLU A 1 95 ? 13.711 -6.697 -23.074 1.00 88.31 95 GLU A C 1
ATOM 796 O O . GLU A 1 95 ? 13.691 -5.473 -23.047 1.00 88.31 95 GLU A O 1
ATOM 801 N N . CYS A 1 96 ? 14.652 -7.395 -22.447 1.00 88.62 96 CYS A N 1
ATOM 802 C CA . CYS A 1 96 ? 15.769 -6.747 -21.785 1.00 88.62 96 CYS A CA 1
ATOM 803 C C . CYS A 1 96 ? 16.750 -6.185 -22.832 1.00 88.62 96 CYS A C 1
ATOM 805 O O . CYS A 1 96 ? 17.359 -6.981 -23.550 1.00 88.62 96 CYS A O 1
ATOM 807 N N . PRO A 1 97 ? 17.037 -4.870 -22.847 1.00 86.88 97 PRO A N 1
ATOM 808 C CA . PRO A 1 97 ? 17.925 -4.262 -23.843 1.00 86.88 97 PRO A CA 1
ATOM 809 C C . PRO A 1 97 ? 19.401 -4.665 -23.676 1.00 86.88 97 PRO A C 1
ATOM 811 O O . PRO A 1 97 ? 20.231 -4.358 -24.527 1.00 86.88 97 PRO A O 1
ATOM 814 N N . TYR A 1 98 ? 19.744 -5.351 -22.581 1.00 89.62 98 TYR A N 1
ATOM 815 C CA . TYR A 1 98 ? 21.113 -5.766 -22.273 1.00 89.62 98 TYR A CA 1
ATOM 816 C C . TYR A 1 98 ? 21.400 -7.235 -22.595 1.00 89.62 98 TYR A C 1
ATOM 818 O O . TYR A 1 98 ? 22.519 -7.563 -22.974 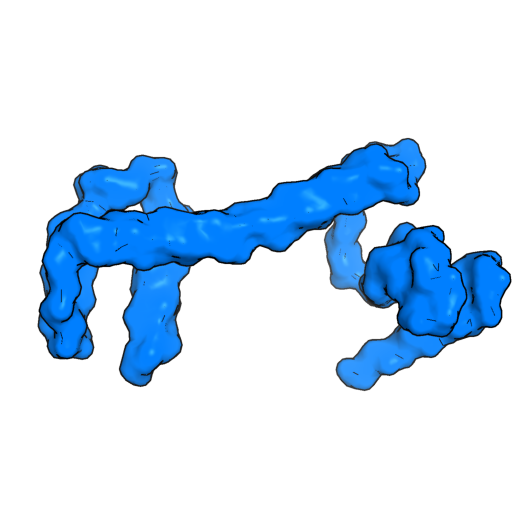1.00 89.62 98 TYR A O 1
ATOM 826 N N . CYS A 1 99 ? 20.424 -8.129 -22.407 1.00 92.56 99 CYS A N 1
ATOM 827 C CA . CYS A 1 99 ? 20.618 -9.575 -22.591 1.00 92.56 99 CYS A CA 1
ATOM 828 C C . CYS A 1 99 ? 19.597 -10.233 -23.529 1.00 92.56 99 CYS A C 1
ATOM 830 O O . CYS A 1 99 ? 19.691 -11.432 -23.767 1.00 92.56 99 CYS A O 1
ATOM 832 N N . GLY A 1 100 ? 18.614 -9.480 -24.035 1.00 89.69 100 GLY A N 1
ATOM 833 C CA . GLY A 1 100 ? 17.575 -9.982 -24.938 1.00 89.69 100 GLY A CA 1
ATOM 834 C C . GLY A 1 100 ? 16.520 -10.874 -24.277 1.00 89.69 100 GLY A C 1
ATOM 835 O O . GLY A 1 100 ? 15.665 -11.420 -24.967 1.00 89.69 100 GLY A O 1
ATOM 836 N N . HIS A 1 101 ? 16.548 -11.059 -22.950 1.00 90.75 101 HIS A N 1
ATOM 837 C CA . HIS A 1 101 ? 15.533 -11.859 -22.262 1.00 90.75 101 HIS A CA 1
ATOM 838 C C . HIS A 1 101 ? 14.143 -11.229 -22.417 1.00 90.75 101 HIS A C 1
ATOM 840 O O . HIS A 1 101 ? 13.936 -10.084 -22.010 1.00 90.75 101 HIS A O 1
ATOM 846 N N . LEU A 1 102 ? 13.194 -11.993 -22.959 1.00 88.88 102 LEU A N 1
ATOM 847 C CA . LEU A 1 102 ? 11.814 -11.572 -23.173 1.00 88.88 102 LEU A CA 1
ATOM 848 C C . LEU A 1 102 ? 10.896 -12.127 -22.078 1.00 88.88 102 LEU A C 1
ATOM 850 O O . LEU A 1 102 ? 10.678 -13.334 -21.982 1.00 88.88 102 LEU A O 1
ATOM 854 N N . GLU A 1 103 ? 10.285 -11.236 -21.302 1.00 83.94 103 GLU A N 1
ATOM 855 C CA . GLU A 1 103 ? 9.275 -11.610 -20.314 1.00 83.94 103 GLU A CA 1
ATOM 856 C C . GLU A 1 103 ? 7.927 -11.889 -20.984 1.00 83.94 103 GLU A C 1
ATOM 858 O O . GLU A 1 103 ? 7.187 -10.987 -21.394 1.00 83.94 103 GLU A O 1
ATOM 863 N N . MET A 1 104 ? 7.587 -13.173 -21.073 1.00 75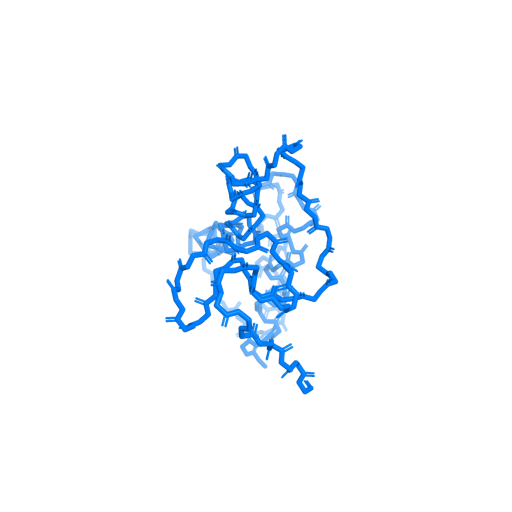.88 104 MET A N 1
ATOM 864 C CA . MET A 1 104 ? 6.271 -13.622 -21.514 1.00 75.88 104 MET A CA 1
ATOM 865 C C . MET A 1 104 ? 5.325 -13.709 -20.314 1.00 75.88 104 MET A C 1
ATOM 867 O O . MET A 1 104 ? 5.322 -14.692 -19.576 1.00 75.88 104 MET A O 1
ATOM 871 N N . ILE A 1 105 ? 4.521 -12.666 -20.114 1.00 62.19 105 ILE A N 1
ATOM 872 C CA . ILE A 1 105 ? 3.425 -12.677 -19.137 1.00 62.19 105 ILE A CA 1
ATOM 873 C C . ILE A 1 105 ? 2.322 -13.591 -19.700 1.00 62.19 105 ILE A C 1
ATOM 875 O O . ILE A 1 105 ? 1.802 -13.306 -20.781 1.00 62.19 105 ILE A O 1
ATOM 879 N N . ARG A 1 106 ? 2.026 -14.703 -19.013 1.00 49.53 106 ARG A N 1
ATOM 880 C CA . ARG A 1 106 ? 0.848 -15.550 -19.275 1.00 49.53 106 ARG A CA 1
ATOM 881 C C . ARG A 1 106 ? -0.415 -14.912 -18.717 1.00 49.53 106 ARG A C 1
ATOM 883 O O . ARG A 1 106 ? -0.318 -14.313 -17.624 1.00 49.53 106 ARG A O 1
#

Sequence (106 aa):
MKNDIEGALVSYVLAQEEIDSRLEDLRHFLRTKNVDIDIGTLRKEIHRVKKNIEQPKKMMELTAKLFNKDEEVREYRFGSDFCPECRLFKNYEKECPYCGHLEMIR